Protein AF-A0A1V5AD98-F1 (afdb_monomer_lite)

Structure (mmCIF, N/CA/C/O backbone):
data_AF-A0A1V5AD98-F1
#
_entry.id   AF-A0A1V5AD98-F1
#
loop_
_atom_site.group_PDB
_atom_site.id
_atom_site.type_symbol
_atom_site.label_atom_id
_atom_site.label_alt_id
_atom_site.label_comp_id
_atom_site.label_asym_id
_atom_site.label_entity_id
_atom_site.label_seq_id
_atom_site.pdbx_PDB_ins_code
_atom_site.Cartn_x
_atom_site.Cartn_y
_atom_site.Cartn_z
_atom_site.occupancy
_atom_site.B_iso_or_equiv
_atom_site.auth_seq_id
_atom_site.auth_comp_id
_atom_site.auth_asym_id
_atom_site.auth_atom_id
_atom_site.pdbx_PDB_model_num
ATOM 1 N N . MET A 1 1 ? 11.891 -1.979 -13.251 1.00 46.81 1 MET A N 1
ATOM 2 C CA . MET A 1 1 ? 10.544 -2.201 -13.810 1.00 46.81 1 MET A CA 1
ATOM 3 C C . MET A 1 1 ? 9.894 -3.255 -12.933 1.00 46.81 1 MET A C 1
ATOM 5 O O . MET A 1 1 ? 10.468 -4.329 -12.808 1.00 46.81 1 MET A O 1
ATOM 9 N N . ARG A 1 2 ? 8.822 -2.925 -12.208 1.00 58.19 2 ARG A N 1
ATOM 10 C CA . ARG A 1 2 ? 8.063 -3.933 -11.457 1.00 58.19 2 ARG A CA 1
ATOM 11 C C . ARG A 1 2 ? 7.168 -4.627 -12.468 1.00 58.19 2 ARG A C 1
ATOM 13 O O . ARG A 1 2 ? 6.358 -3.985 -13.121 1.00 58.19 2 ARG A O 1
ATOM 20 N N . LEU A 1 3 ? 7.464 -5.895 -12.716 1.00 61.34 3 LEU A N 1
ATOM 21 C CA . LEU A 1 3 ? 6.960 -6.623 -13.882 1.00 61.34 3 LEU A CA 1
ATOM 22 C C . LEU A 1 3 ? 5.583 -7.255 -13.633 1.00 61.34 3 LEU A C 1
ATOM 24 O O . LEU A 1 3 ? 4.957 -7.717 -14.580 1.00 61.34 3 LEU A O 1
ATOM 28 N N . THR A 1 4 ? 5.111 -7.273 -12.382 1.00 78.38 4 THR A N 1
ATOM 29 C CA . THR A 1 4 ? 3.865 -7.937 -11.986 1.00 78.38 4 THR A CA 1
ATOM 30 C C . THR A 1 4 ? 2.972 -7.011 -11.165 1.00 78.38 4 THR A C 1
ATOM 32 O O . THR A 1 4 ? 3.448 -6.188 -10.381 1.00 78.38 4 THR A O 1
ATOM 35 N N . LEU A 1 5 ? 1.656 -7.178 -11.335 1.00 75.62 5 LEU A N 1
ATOM 36 C CA . LEU A 1 5 ? 0.623 -6.470 -10.570 1.00 75.62 5 LEU A CA 1
ATOM 37 C C . LEU A 1 5 ? 0.803 -6.670 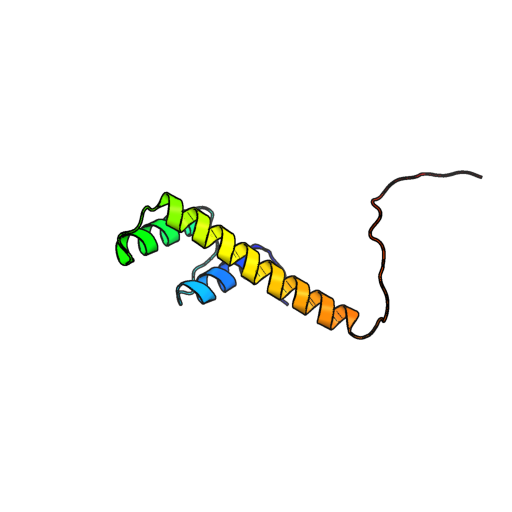-9.056 1.00 75.62 5 LEU A C 1
ATOM 39 O O . LEU A 1 5 ? 0.570 -5.760 -8.270 1.00 75.62 5 LEU A O 1
ATOM 43 N N . GLU A 1 6 ? 1.263 -7.854 -8.661 1.00 81.38 6 GLU A N 1
ATOM 44 C CA . GLU A 1 6 ? 1.544 -8.218 -7.273 1.00 81.38 6 GLU A CA 1
ATOM 45 C C . GLU A 1 6 ? 2.610 -7.298 -6.665 1.00 81.38 6 GLU A C 1
ATOM 47 O O . GLU A 1 6 ? 2.372 -6.709 -5.615 1.00 81.38 6 GLU A O 1
ATOM 52 N N . GLY A 1 7 ? 3.722 -7.068 -7.374 1.00 80.75 7 GLY A N 1
ATOM 53 C CA . GLY A 1 7 ? 4.793 -6.176 -6.917 1.00 80.75 7 GLY A CA 1
ATOM 54 C C . GLY A 1 7 ? 4.379 -4.707 -6.820 1.00 80.75 7 GLY A C 1
ATOM 55 O O . GLY A 1 7 ? 4.859 -3.970 -5.956 1.00 80.75 7 GLY A O 1
ATOM 56 N N . GLU A 1 8 ? 3.462 -4.278 -7.685 1.00 82.50 8 GLU A N 1
ATOM 57 C CA . GLU A 1 8 ? 2.866 -2.942 -7.627 1.00 82.50 8 GLU A CA 1
ATOM 58 C C . GLU A 1 8 ? 1.959 -2.779 -6.399 1.00 82.50 8 GLU A C 1
ATOM 60 O O . GLU A 1 8 ? 2.021 -1.758 -5.709 1.00 82.50 8 GLU A O 1
ATOM 65 N N . ILE A 1 9 ? 1.173 -3.807 -6.065 1.00 82.62 9 ILE A N 1
ATOM 66 C CA . ILE A 1 9 ? 0.335 -3.826 -4.859 1.00 82.62 9 ILE A CA 1
ATOM 67 C C . ILE A 1 9 ? 1.204 -3.846 -3.593 1.00 82.62 9 ILE A C 1
ATOM 69 O O . ILE A 1 9 ? 0.939 -3.078 -2.668 1.00 82.62 9 ILE A O 1
ATOM 73 N N . GLU A 1 10 ? 2.262 -4.662 -3.550 1.00 85.88 10 GLU A N 1
ATOM 74 C CA . GLU A 1 10 ? 3.221 -4.700 -2.432 1.00 85.88 10 GLU A CA 1
ATOM 75 C C . GLU A 1 10 ? 3.847 -3.324 -2.188 1.00 85.88 10 GLU A C 1
ATOM 77 O O . GLU A 1 10 ? 3.931 -2.858 -1.048 1.00 85.88 10 GLU A O 1
ATOM 82 N N . TYR A 1 11 ? 4.245 -2.635 -3.261 1.00 83.38 11 TYR A N 1
ATOM 83 C CA . TYR A 1 11 ? 4.798 -1.292 -3.153 1.00 83.38 11 TYR A CA 1
ATOM 84 C C . TYR A 1 11 ? 3.773 -0.263 -2.690 1.00 83.38 11 TYR A C 1
ATOM 86 O O . TYR A 1 11 ? 4.091 0.569 -1.840 1.00 83.38 11 TYR A O 1
ATOM 94 N N . ALA A 1 12 ? 2.558 -0.300 -3.236 1.00 83.12 12 ALA A N 1
ATOM 95 C CA . ALA A 1 12 ? 1.498 0.611 -2.834 1.00 83.12 12 ALA A CA 1
ATOM 96 C C . ALA A 1 12 ? 1.166 0.437 -1.345 1.00 83.12 12 ALA A C 1
ATOM 98 O O . ALA A 1 12 ? 1.060 1.423 -0.618 1.00 83.12 12 ALA A O 1
ATOM 99 N N . ILE A 1 13 ? 1.099 -0.806 -0.862 1.00 84.12 13 ILE A N 1
ATOM 100 C CA . ILE A 1 13 ? 0.889 -1.098 0.559 1.00 84.12 13 ILE A CA 1
ATOM 101 C C . ILE A 1 13 ? 2.055 -0.583 1.398 1.00 84.12 13 ILE A C 1
ATOM 103 O O . ILE A 1 13 ? 1.809 0.119 2.376 1.00 84.12 13 ILE A O 1
ATOM 107 N N . TRP A 1 14 ? 3.303 -0.831 0.997 1.00 85.62 14 TRP A N 1
ATOM 108 C CA . TRP A 1 14 ? 4.471 -0.270 1.682 1.00 85.62 14 TRP A CA 1
ATOM 109 C C . TRP A 1 14 ? 4.445 1.264 1.717 1.00 85.62 14 TRP A C 1
ATOM 111 O O . TRP A 1 14 ? 4.766 1.866 2.739 1.00 85.62 14 TRP A O 1
ATOM 121 N N . LYS A 1 15 ? 4.005 1.919 0.639 1.00 84.94 15 LYS A N 1
ATOM 122 C CA . LYS A 1 15 ? 3.863 3.380 0.576 1.00 84.94 15 LYS A CA 1
ATOM 123 C C . LYS A 1 15 ? 2.787 3.923 1.514 1.00 84.94 15 LYS A C 1
ATOM 125 O O . LYS A 1 15 ? 2.948 5.041 1.996 1.00 84.94 15 LYS A O 1
ATOM 130 N N . ILE A 1 16 ? 1.711 3.171 1.741 1.00 82.88 16 ILE A N 1
ATOM 131 C CA . ILE A 1 16 ? 0.587 3.584 2.591 1.00 82.88 16 ILE A CA 1
ATOM 132 C C . ILE A 1 16 ? 0.874 3.285 4.066 1.00 82.88 16 ILE A C 1
ATOM 134 O O . ILE A 1 16 ? 0.666 4.140 4.922 1.00 82.88 16 ILE A O 1
ATOM 138 N N . THR A 1 17 ? 1.337 2.073 4.377 1.00 80.06 17 THR A N 1
ATOM 139 C CA . THR A 1 17 ? 1.459 1.582 5.759 1.00 80.06 17 THR A CA 1
ATOM 140 C C . THR A 1 17 ? 2.880 1.660 6.310 1.00 80.06 17 THR A C 1
ATOM 142 O O . THR A 1 17 ? 3.063 1.616 7.525 1.00 80.06 17 THR A O 1
ATOM 145 N N . GLY A 1 18 ? 3.889 1.761 5.441 1.00 82.88 18 GLY A N 1
ATOM 146 C CA . GLY A 1 18 ? 5.303 1.653 5.801 1.00 82.88 18 GLY A CA 1
ATOM 147 C C . GLY A 1 18 ? 5.797 0.214 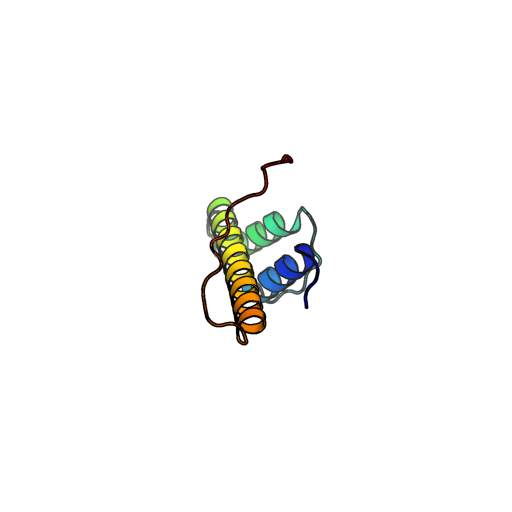5.980 1.00 82.88 18 GLY A C 1
ATOM 148 O O . GLY A 1 18 ? 6.990 0.017 6.209 1.00 82.88 18 GLY A O 1
ATOM 149 N N . PHE A 1 19 ? 4.926 -0.796 5.857 1.00 80.44 19 PHE A N 1
ATOM 150 C CA . PHE A 1 19 ? 5.282 -2.204 6.037 1.00 80.44 19 PHE A CA 1
ATOM 151 C C . PHE A 1 19 ? 5.529 -2.899 4.702 1.00 80.44 19 PHE A C 1
ATOM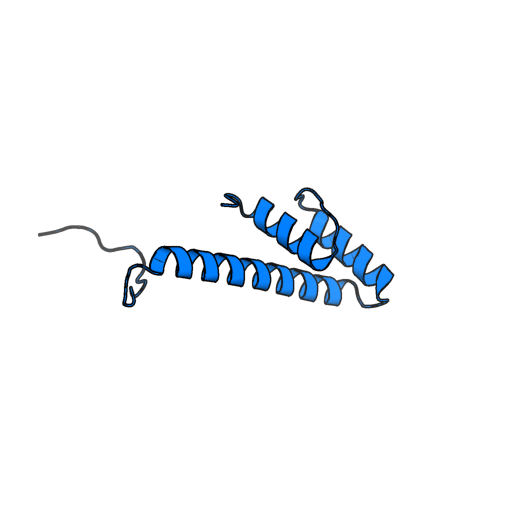 153 O O . PHE A 1 19 ? 4.703 -2.849 3.791 1.00 80.44 19 PHE A O 1
ATOM 160 N N . SER A 1 20 ? 6.671 -3.576 4.588 1.00 79.56 20 SER A N 1
ATOM 161 C CA . SER A 1 20 ? 6.934 -4.484 3.476 1.00 79.56 20 SER A CA 1
ATOM 162 C C . SER A 1 20 ? 6.269 -5.829 3.762 1.00 79.56 20 SER A C 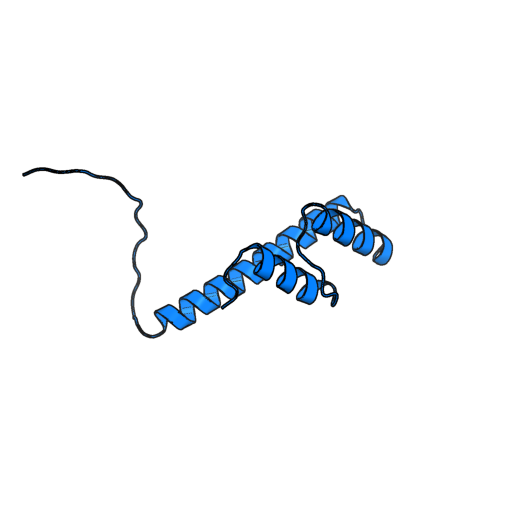1
ATOM 164 O O . SER A 1 20 ? 6.674 -6.574 4.654 1.00 79.56 20 SER A O 1
ATOM 166 N N . CYS A 1 21 ? 5.237 -6.152 2.992 1.00 77.56 21 CYS A N 1
ATOM 167 C CA . CYS A 1 21 ? 4.563 -7.443 3.054 1.00 77.56 21 CYS A CA 1
ATOM 168 C C . CYS A 1 21 ? 4.543 -8.078 1.674 1.00 77.56 21 CYS A C 1
ATOM 170 O O . CYS A 1 21 ? 4.512 -7.365 0.672 1.00 77.56 21 CYS A O 1
ATOM 172 N N . ARG A 1 22 ? 4.536 -9.416 1.640 1.00 82.38 22 ARG A N 1
ATOM 173 C CA . ARG A 1 22 ? 4.328 -10.133 0.386 1.00 82.38 22 ARG A CA 1
ATOM 174 C C . ARG A 1 22 ? 2.865 -10.122 -0.023 1.00 82.38 22 ARG A C 1
ATOM 176 O O . ARG A 1 22 ? 2.000 -10.310 0.841 1.00 82.38 22 ARG A O 1
ATOM 183 N N . TYR A 1 23 ? 2.599 -9.955 -1.315 1.00 79.50 23 TYR A N 1
ATOM 184 C CA . TYR A 1 23 ? 1.242 -10.045 -1.839 1.00 79.50 23 TYR A CA 1
ATOM 185 C C . TYR A 1 23 ? 0.652 -11.426 -1.547 1.00 79.50 23 TYR A C 1
ATOM 187 O O . TYR A 1 23 ? 1.273 -12.459 -1.789 1.00 79.50 23 TYR A O 1
ATOM 195 N N . HIS A 1 24 ? -0.556 -11.421 -1.000 1.00 82.25 24 HIS A N 1
ATOM 196 C CA . HIS A 1 24 ? -1.407 -12.590 -0.847 1.00 82.25 24 HIS A CA 1
ATOM 197 C C . HIS A 1 24 ? -2.863 -12.122 -0.791 1.00 82.25 24 HIS A C 1
ATOM 199 O O . HIS A 1 24 ? -3.138 -10.962 -0.476 1.00 82.25 24 HIS A O 1
ATOM 205 N N . SER A 1 25 ? -3.802 -13.009 -1.107 1.00 78.56 25 SER A N 1
ATOM 206 C CA . SER A 1 25 ? -5.227 -12.678 -1.237 1.00 78.56 25 SER A CA 1
ATOM 207 C C . SER A 1 25 ? -5.827 -12.062 0.036 1.00 78.56 25 SER A C 1
ATOM 209 O O . SER A 1 25 ? -6.635 -11.141 -0.050 1.00 78.56 25 SER A O 1
ATOM 211 N N . ASP A 1 26 ? -5.372 -12.502 1.211 1.00 82.75 26 ASP A N 1
ATOM 212 C CA . ASP A 1 26 ? -5.819 -11.995 2.516 1.00 82.75 26 ASP A CA 1
ATOM 213 C C . ASP A 1 26 ? -5.075 -10.738 2.999 1.00 82.75 26 ASP A C 1
ATOM 215 O O . ASP A 1 26 ? -5.364 -10.215 4.080 1.00 82.75 26 ASP A O 1
ATOM 219 N N . LEU A 1 27 ? -4.137 -10.204 2.208 1.00 81.88 27 LEU A N 1
ATOM 220 C CA . LEU A 1 27 ? -3.331 -9.051 2.607 1.00 81.88 27 LEU A CA 1
ATOM 221 C C . LEU A 1 27 ? -4.187 -7.793 2.760 1.00 81.88 27 LEU A C 1
ATOM 223 O O . LEU A 1 27 ? -4.109 -7.110 3.777 1.00 81.88 27 LEU A O 1
ATOM 227 N N . LEU A 1 28 ? -5.016 -7.488 1.758 1.00 80.19 28 LEU A N 1
ATOM 228 C CA . LEU A 1 28 ? -5.895 -6.316 1.770 1.00 80.19 28 LEU A CA 1
ATOM 229 C C . LEU A 1 28 ? -6.853 -6.308 2.969 1.00 80.19 28 LEU A C 1
ATOM 231 O O . LEU A 1 28 ? -6.827 -5.326 3.708 1.00 80.19 28 LEU A O 1
ATOM 235 N N . PRO A 1 29 ? -7.647 -7.367 3.227 1.00 82.56 29 PRO A N 1
ATOM 236 C CA . PRO A 1 29 ? -8.529 -7.381 4.389 1.00 82.56 29 PRO A CA 1
ATOM 237 C C . PRO A 1 29 ? -7.757 -7.320 5.715 1.00 82.56 29 PRO A C 1
ATOM 239 O O . PRO A 1 29 ? -8.205 -6.640 6.637 1.00 82.56 29 PRO A O 1
ATOM 242 N N . SER A 1 30 ? -6.575 -7.940 5.811 1.00 84.12 30 SER A N 1
ATOM 243 C CA . SER A 1 30 ? -5.735 -7.870 7.018 1.00 84.12 30 SER A CA 1
ATOM 244 C C . SER A 1 30 ? -5.213 -6.455 7.288 1.00 84.12 30 SER A C 1
ATOM 246 O O . SER A 1 30 ? -5.271 -5.973 8.419 1.00 84.12 30 SER A O 1
ATOM 248 N N . ILE A 1 31 ? -4.740 -5.765 6.247 1.00 83.12 31 ILE A N 1
ATOM 249 C CA . ILE A 1 31 ? -4.269 -4.377 6.331 1.00 83.12 31 ILE A CA 1
ATOM 250 C C . ILE A 1 31 ? -5.438 -3.437 6.641 1.00 83.12 31 ILE A C 1
ATOM 252 O O . ILE A 1 31 ? -5.298 -2.558 7.488 1.00 83.12 31 ILE A O 1
ATOM 256 N N . SER A 1 32 ? -6.598 -3.630 6.005 1.00 83.69 32 SER A N 1
ATOM 257 C CA . SER A 1 32 ? -7.796 -2.836 6.288 1.00 83.69 32 SER A CA 1
ATOM 258 C C . SER A 1 32 ? -8.242 -2.985 7.733 1.00 83.69 32 SER A C 1
ATOM 260 O O . SER A 1 32 ? -8.528 -1.983 8.381 1.00 83.69 32 SER A O 1
ATOM 262 N N . ARG A 1 33 ? -8.243 -4.211 8.269 1.00 84.69 33 ARG A N 1
ATOM 263 C CA . ARG A 1 33 ? -8.589 -4.438 9.672 1.00 84.69 33 ARG A CA 1
ATOM 264 C C . ARG A 1 33 ? -7.588 -3.767 10.607 1.00 84.69 33 ARG A C 1
ATOM 266 O O . ARG A 1 33 ? -7.997 -3.038 11.496 1.00 84.69 33 ARG A O 1
ATOM 273 N N . MET A 1 34 ? -6.291 -3.929 10.349 1.00 85.31 34 MET A N 1
ATOM 274 C CA . MET A 1 34 ? -5.236 -3.284 11.135 1.00 85.31 34 MET A CA 1
ATOM 275 C C . MET A 1 34 ? -5.361 -1.753 11.137 1.00 85.31 34 MET A C 1
ATOM 277 O O . MET A 1 34 ? -5.176 -1.117 12.172 1.00 85.31 34 MET A O 1
ATOM 281 N N . LEU A 1 35 ? -5.663 -1.153 9.983 1.00 83.19 35 LEU A N 1
ATOM 282 C CA . LEU A 1 35 ? -5.866 0.289 9.861 1.00 83.19 35 LEU A CA 1
ATOM 283 C C . LEU A 1 35 ? -7.121 0.744 10.605 1.00 83.19 35 LEU A C 1
ATOM 285 O O . LEU A 1 35 ? -7.026 1.700 11.363 1.00 83.19 35 LEU A O 1
ATOM 289 N N . ALA A 1 36 ? -8.237 0.029 10.461 1.00 86.00 36 ALA A N 1
ATOM 290 C CA . ALA A 1 36 ? -9.475 0.301 11.187 1.00 86.00 36 ALA A CA 1
ATOM 291 C C . ALA A 1 36 ? -9.286 0.207 12.708 1.00 86.00 36 ALA A C 1
ATOM 293 O O . ALA A 1 36 ? -9.715 1.090 13.443 1.00 86.00 36 ALA A O 1
ATOM 294 N N . GLU A 1 37 ? -8.556 -0.806 13.188 1.00 85.75 37 GLU A N 1
ATOM 295 C CA . GLU A 1 37 ? -8.192 -0.946 14.605 1.00 85.75 37 GLU A CA 1
ATOM 296 C C . GLU A 1 37 ? -7.313 0.223 15.092 1.00 85.75 37 GLU A C 1
ATOM 298 O O . GLU A 1 37 ? -7.383 0.611 16.257 1.00 85.75 37 GLU A O 1
ATOM 303 N N . LYS A 1 38 ? -6.499 0.812 14.207 1.00 83.81 38 LYS A N 1
ATOM 304 C CA . LYS A 1 38 ? -5.586 1.914 14.537 1.00 83.81 38 LYS A CA 1
ATOM 305 C C . LYS A 1 38 ? -6.248 3.293 14.482 1.00 83.81 38 LYS A C 1
ATOM 307 O O . LYS A 1 38 ? -5.895 4.148 15.292 1.00 83.81 38 LYS A O 1
ATOM 312 N N . THR A 1 39 ? -7.146 3.537 13.527 1.00 81.69 39 THR A N 1
ATOM 313 C CA . THR A 1 39 ? -7.854 4.821 13.379 1.00 81.69 39 THR A CA 1
ATOM 314 C C . THR A 1 39 ? -9.190 4.858 14.118 1.00 81.69 39 THR A C 1
ATOM 316 O O . THR A 1 39 ? -9.689 5.945 14.395 1.00 81.69 39 THR A O 1
ATOM 319 N N . GLY A 1 40 ? -9.744 3.701 14.491 1.00 84.75 40 GLY A N 1
ATOM 320 C CA . GLY A 1 40 ? -11.079 3.585 15.082 1.00 84.75 40 GLY A CA 1
ATOM 321 C C . GLY A 1 40 ? -12.213 3.778 14.070 1.00 84.75 40 GLY A C 1
ATOM 322 O O . GLY A 1 40 ? -13.348 4.020 14.472 1.00 84.75 40 GLY A O 1
ATOM 323 N N . GLU A 1 41 ? -11.908 3.713 12.772 1.00 84.69 41 GLU A N 1
ATOM 324 C CA . GLU A 1 41 ? -12.873 3.870 11.679 1.00 84.69 41 GLU A CA 1
ATOM 325 C C . GLU A 1 4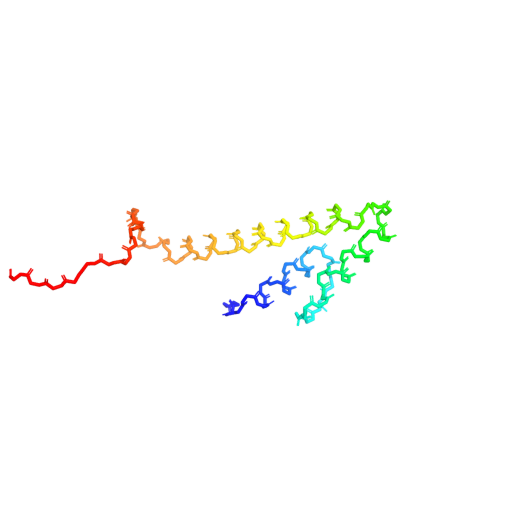1 ? -13.519 2.537 11.282 1.00 84.69 41 GLU A C 1
ATOM 327 O O . GLU A 1 41 ? -13.069 1.456 11.670 1.00 84.69 41 GLU A O 1
ATOM 332 N N . ASP A 1 42 ? -14.583 2.609 10.478 1.00 85.81 42 ASP A N 1
ATOM 333 C CA . ASP A 1 42 ? -15.254 1.418 9.970 1.00 85.81 42 ASP A CA 1
ATOM 334 C C . ASP A 1 42 ? -14.330 0.630 9.013 1.00 85.81 42 ASP A C 1
ATOM 336 O O . ASP A 1 42 ? -13.755 1.198 8.075 1.00 85.81 42 ASP A O 1
ATOM 340 N N . PRO A 1 43 ? -14.177 -0.693 9.207 1.00 77.00 43 PRO A N 1
ATOM 341 C CA . PRO A 1 43 ? -13.300 -1.514 8.377 1.00 77.00 43 PRO A CA 1
ATOM 342 C C . PRO A 1 43 ? -13.730 -1.569 6.905 1.00 77.00 43 PRO A C 1
ATOM 344 O O . PRO A 1 43 ? -12.875 -1.756 6.037 1.00 77.00 43 PRO A O 1
ATOM 347 N N . GLY A 1 44 ? -15.019 -1.390 6.604 1.00 81.31 44 GLY A N 1
ATOM 348 C CA . GLY A 1 44 ? -15.534 -1.298 5.242 1.00 81.31 44 GLY A CA 1
ATOM 349 C C . GLY A 1 44 ? -15.097 -0.009 4.548 1.00 81.31 44 GLY A C 1
ATOM 350 O O . GLY A 1 44 ? -14.599 -0.062 3.420 1.00 81.31 44 GLY A O 1
ATOM 351 N N . GLU A 1 45 ? -15.199 1.132 5.231 1.00 85.00 45 GLU A N 1
ATOM 352 C CA . GLU A 1 45 ? -14.736 2.426 4.705 1.00 85.00 45 GLU A CA 1
ATOM 353 C C . GLU A 1 45 ? -13.220 2.445 4.494 1.00 85.00 45 GLU A C 1
ATOM 355 O O . GLU A 1 45 ? -12.740 2.812 3.416 1.00 85.00 45 GLU A O 1
ATOM 360 N N . ILE A 1 46 ? -12.461 1.937 5.469 1.00 86.25 46 ILE A N 1
ATOM 361 C CA . ILE A 1 46 ? -11.007 1.779 5.360 1.00 86.25 46 ILE A CA 1
ATOM 362 C C . ILE A 1 46 ? -10.640 0.872 4.183 1.00 86.25 46 ILE A C 1
ATOM 364 O O . ILE A 1 46 ? -9.682 1.153 3.463 1.00 86.25 46 ILE A O 1
ATOM 368 N N . SER A 1 47 ? -11.385 -0.213 3.953 1.00 82.19 47 SER A N 1
ATOM 369 C CA . SER A 1 47 ? -11.114 -1.120 2.836 1.00 82.19 47 SER A CA 1
ATOM 370 C C . SER A 1 47 ? -11.319 -0.454 1.481 1.00 82.19 47 SER A C 1
ATOM 372 O O . SER A 1 47 ? -10.441 -0.527 0.616 1.00 82.19 47 SER A O 1
ATOM 374 N N . MET A 1 48 ? -12.419 0.279 1.311 1.00 85.06 48 MET A N 1
ATOM 375 C CA . MET A 1 48 ? -12.670 1.035 0.085 1.00 85.06 48 MET A CA 1
ATOM 376 C C . MET A 1 48 ? -11.614 2.120 -0.141 1.00 85.06 48 MET A C 1
ATOM 378 O O . MET A 1 48 ? -11.080 2.234 -1.249 1.00 85.06 48 MET A O 1
ATOM 382 N N . ALA A 1 49 ? -11.261 2.870 0.905 1.00 86.75 49 ALA A N 1
ATOM 383 C CA . ALA A 1 49 ? -10.237 3.908 0.844 1.00 86.75 49 ALA A CA 1
ATOM 384 C C . ALA A 1 49 ? -8.852 3.332 0.501 1.00 86.75 49 ALA A C 1
ATOM 386 O O . ALA A 1 49 ? -8.138 3.884 -0.342 1.00 86.75 49 ALA A O 1
ATOM 387 N N . LEU A 1 50 ? -8.490 2.189 1.094 1.00 84.44 50 LEU A N 1
ATOM 388 C CA . LEU A 1 50 ? -7.232 1.494 0.829 1.00 84.44 50 LEU A CA 1
ATOM 389 C C . LEU A 1 50 ? -7.148 1.042 -0.634 1.00 84.44 50 LEU A C 1
ATOM 391 O O . LEU A 1 50 ? -6.156 1.310 -1.311 1.00 84.44 50 LEU A O 1
ATOM 395 N N . VAL A 1 51 ? -8.204 0.409 -1.150 1.00 85.06 51 VAL A N 1
ATOM 396 C CA . VAL A 1 51 ? -8.266 -0.036 -2.551 1.00 85.06 51 VAL A CA 1
ATOM 397 C C . VAL A 1 51 ? -8.212 1.153 -3.511 1.00 85.06 51 VAL A C 1
ATOM 399 O O . VAL A 1 51 ? -7.517 1.087 -4.528 1.00 85.06 51 VAL A O 1
ATOM 402 N N . ALA A 1 52 ? -8.908 2.249 -3.199 1.00 87.38 52 ALA A N 1
ATOM 403 C CA . ALA A 1 52 ? -8.866 3.470 -3.997 1.00 87.38 52 ALA A CA 1
ATOM 404 C C . ALA A 1 52 ? -7.447 4.056 -4.052 1.00 87.38 52 ALA A C 1
ATOM 406 O O . ALA A 1 52 ? -6.955 4.363 -5.140 1.00 87.38 52 ALA A O 1
ATOM 407 N N . ARG A 1 53 ? -6.750 4.125 -2.911 1.00 85.50 53 ARG A N 1
ATOM 408 C CA . ARG A 1 53 ? -5.367 4.616 -2.849 1.00 85.50 53 ARG A CA 1
ATOM 409 C C . ARG A 1 53 ? -4.374 3.724 -3.574 1.00 85.50 53 ARG A C 1
ATOM 411 O O . ARG A 1 53 ? -3.521 4.242 -4.286 1.00 85.50 53 ARG A O 1
ATOM 418 N N . ILE A 1 54 ? -4.499 2.404 -3.456 1.00 85.38 54 ILE A N 1
ATOM 419 C CA . ILE A 1 54 ? -3.646 1.472 -4.205 1.00 85.38 54 ILE A CA 1
ATOM 420 C C . ILE A 1 54 ? -3.844 1.671 -5.710 1.00 85.38 54 ILE A C 1
ATOM 422 O O . ILE A 1 54 ? -2.869 1.806 -6.445 1.00 85.38 54 ILE A O 1
ATOM 426 N N . LYS A 1 55 ? -5.096 1.767 -6.174 1.00 84.75 55 LYS A N 1
ATOM 427 C CA . LYS A 1 55 ? -5.398 2.036 -7.588 1.00 84.75 55 LYS A CA 1
ATOM 428 C C . LYS A 1 55 ? -4.808 3.356 -8.074 1.00 84.75 55 LYS A C 1
ATOM 430 O O . LYS A 1 55 ? -4.345 3.418 -9.209 1.00 84.75 55 LYS A O 1
ATOM 435 N N . GLU A 1 56 ? -4.845 4.397 -7.250 1.00 86.38 56 GLU A N 1
ATOM 436 C CA . GLU A 1 56 ? -4.289 5.706 -7.592 1.00 86.38 56 GLU A CA 1
ATOM 437 C C . GLU A 1 56 ? -2.765 5.653 -7.740 1.00 86.38 56 GLU A C 1
ATOM 439 O O . GLU A 1 56 ? -2.254 6.072 -8.775 1.00 86.38 56 GLU A O 1
ATOM 444 N N . ILE A 1 57 ? -2.063 5.038 -6.781 1.00 83.75 57 ILE A N 1
ATOM 445 C CA . ILE A 1 57 ? -0.602 4.871 -6.824 1.00 83.75 57 ILE A CA 1
ATOM 446 C C . ILE A 1 57 ? -0.186 4.108 -8.085 1.00 83.75 57 ILE A C 1
ATOM 448 O O . ILE A 1 57 ? 0.695 4.560 -8.812 1.00 83.75 57 ILE A O 1
ATOM 452 N N . ILE A 1 58 ? -0.849 2.986 -8.383 1.00 81.56 58 ILE A N 1
ATOM 453 C CA . ILE A 1 58 ? -0.548 2.181 -9.576 1.00 81.56 58 ILE A CA 1
ATOM 454 C C . ILE A 1 58 ? -0.851 2.976 -10.851 1.00 81.56 58 ILE A C 1
ATOM 456 O O . ILE A 1 58 ? -0.076 2.951 -11.804 1.00 81.56 58 ILE A O 1
ATOM 460 N N . ARG A 1 59 ? -1.965 3.717 -10.891 1.00 81.44 59 ARG A N 1
ATOM 461 C CA . ARG A 1 59 ? -2.317 4.558 -12.043 1.00 81.44 59 ARG A CA 1
ATOM 462 C C . ARG A 1 59 ? -1.278 5.654 -12.275 1.00 81.44 59 ARG A C 1
ATOM 464 O O . ARG A 1 59 ? -0.926 5.901 -13.428 1.00 81.44 59 ARG A O 1
ATOM 471 N N . GLU A 1 60 ? -0.807 6.313 -11.221 1.00 81.75 60 GLU A N 1
ATOM 472 C CA . GLU A 1 60 ? 0.261 7.309 -11.319 1.00 81.75 60 GLU A CA 1
ATOM 473 C C . GLU A 1 60 ? 1.572 6.685 -11.799 1.00 81.75 60 GLU A C 1
ATOM 475 O O . GLU A 1 60 ? 2.198 7.245 -12.700 1.00 81.75 60 GLU A O 1
ATOM 480 N N . ASP A 1 61 ? 1.961 5.520 -11.273 1.00 75.94 61 ASP A N 1
ATOM 481 C CA . ASP A 1 61 ? 3.203 4.844 -11.666 1.00 75.94 61 ASP A CA 1
ATOM 482 C C . ASP A 1 61 ? 3.149 4.406 -13.135 1.00 75.94 61 ASP A C 1
ATOM 484 O O . ASP A 1 61 ? 4.048 4.732 -13.909 1.00 75.94 61 ASP A O 1
ATOM 488 N N . VAL A 1 62 ? 2.036 3.802 -13.571 1.00 74.19 62 VAL A N 1
ATOM 489 C CA . VAL A 1 62 ? 1.789 3.448 -14.978 1.00 74.19 62 VAL A CA 1
ATOM 490 C C . VAL A 1 62 ? 1.790 4.689 -15.869 1.00 74.19 62 VAL A C 1
ATOM 492 O O . VAL A 1 62 ? 2.425 4.676 -16.920 1.00 74.19 62 VAL A O 1
ATOM 495 N N . SER A 1 63 ? 1.130 5.777 -15.464 1.00 75.12 63 SER A N 1
ATOM 496 C CA . SER A 1 63 ? 1.092 7.033 -16.228 1.00 75.12 63 SER A CA 1
ATOM 497 C C . SER A 1 63 ? 2.478 7.672 -16.350 1.00 75.12 63 SER A C 1
ATOM 499 O O . SER A 1 63 ? 2.861 8.137 -17.425 1.00 75.12 63 SER A O 1
ATOM 501 N N . LEU A 1 64 ? 3.280 7.641 -15.283 1.00 70.50 64 LEU A N 1
ATOM 502 C CA . LEU A 1 64 ? 4.674 8.084 -15.293 1.00 70.50 64 LEU A CA 1
ATOM 503 C C . LEU A 1 64 ? 5.551 7.178 -16.158 1.00 70.50 64 LEU A C 1
ATOM 505 O O . LEU A 1 64 ? 6.399 7.688 -16.890 1.00 70.50 64 LEU A O 1
ATOM 509 N N . HIS A 1 65 ? 5.347 5.860 -16.111 1.00 67.31 65 HIS A N 1
ATOM 510 C CA . HIS A 1 65 ? 6.047 4.902 -16.965 1.00 67.31 65 HIS A CA 1
ATOM 511 C C . HIS A 1 65 ? 5.726 5.154 -18.436 1.00 67.31 65 HIS A C 1
ATOM 513 O O . HIS A 1 65 ? 6.634 5.249 -19.260 1.00 67.31 65 HIS A O 1
ATOM 519 N N . TYR A 1 66 ? 4.444 5.349 -18.747 1.00 62.97 66 TYR A N 1
ATOM 520 C CA . TYR A 1 66 ? 3.966 5.667 -20.084 1.00 62.97 66 TYR A CA 1
ATOM 521 C C . TYR A 1 66 ? 4.506 7.018 -20.552 1.00 62.97 66 TYR A C 1
ATOM 523 O O . TYR A 1 66 ? 4.990 7.128 -21.669 1.00 62.97 66 TYR A O 1
ATOM 531 N N . ARG A 1 67 ? 4.538 8.039 -19.687 1.00 63.78 67 ARG A N 1
ATOM 532 C CA . ARG A 1 67 ? 5.132 9.346 -20.006 1.00 63.78 67 ARG A CA 1
ATOM 533 C C . ARG A 1 67 ? 6.645 9.262 -20.221 1.00 63.78 67 ARG A C 1
ATOM 535 O O . ARG A 1 67 ? 7.163 9.982 -21.065 1.00 63.78 67 ARG A O 1
ATOM 542 N N . ARG A 1 68 ? 7.368 8.408 -19.490 1.00 62.22 68 ARG A N 1
ATOM 543 C CA . ARG A 1 68 ? 8.813 8.199 -19.701 1.00 62.22 68 ARG A CA 1
ATOM 544 C C . ARG A 1 68 ? 9.108 7.407 -20.973 1.00 62.22 68 ARG A C 1
ATOM 546 O O . ARG A 1 68 ? 10.076 7.726 -21.649 1.00 62.22 68 ARG A O 1
ATOM 553 N N . LEU A 1 69 ? 8.273 6.427 -21.315 1.00 57.28 69 LEU A N 1
ATOM 554 C CA . LEU A 1 69 ? 8.374 5.664 -22.565 1.00 57.28 69 LEU A CA 1
ATOM 555 C C . LEU A 1 69 ? 7.948 6.496 -23.787 1.00 57.28 69 LEU A C 1
ATOM 557 O O . LEU A 1 69 ? 8.596 6.440 -24.826 1.00 57.28 69 LEU A O 1
ATOM 561 N N . CYS A 1 70 ? 6.910 7.322 -23.651 1.00 52.44 70 CYS A N 1
ATOM 562 C CA . CYS A 1 70 ? 6.407 8.217 -24.698 1.00 52.44 70 CYS A CA 1
ATOM 563 C C . CYS A 1 70 ? 7.048 9.615 -24.679 1.00 52.44 70 CYS A C 1
ATOM 565 O O . CYS A 1 70 ? 6.719 10.443 -25.521 1.00 52.44 70 CYS A O 1
ATOM 567 N N . GLY A 1 71 ? 8.011 9.884 -23.792 1.00 49.28 71 GLY A N 1
ATOM 568 C CA . GLY A 1 71 ? 8.792 11.129 -23.768 1.00 49.28 71 GLY A CA 1
ATOM 569 C C . GLY A 1 71 ? 9.703 11.328 -24.988 1.00 49.28 71 GLY A C 1
ATOM 570 O O . GLY A 1 71 ? 10.390 12.341 -25.071 1.00 49.28 71 GLY A O 1
ATOM 571 N N . GLY A 1 72 ? 9.705 10.377 -25.930 1.00 48.75 72 GLY A N 1
ATOM 572 C CA . GLY A 1 72 ? 10.334 10.480 -27.247 1.00 48.75 72 GLY A CA 1
ATOM 573 C C . GLY A 1 72 ? 9.360 10.489 -28.430 1.00 48.75 72 GLY A C 1
ATOM 574 O O . GLY A 1 72 ? 9.823 10.451 -29.565 1.00 48.75 72 GLY A O 1
ATOM 575 N N . ILE A 1 73 ? 8.038 10.525 -28.218 1.00 48.66 73 ILE A N 1
ATOM 576 C CA . ILE A 1 73 ? 7.077 10.586 -29.326 1.00 48.66 73 ILE A CA 1
ATOM 577 C C . ILE A 1 73 ? 5.995 11.609 -29.000 1.00 48.66 73 ILE A C 1
ATOM 579 O O . ILE A 1 73 ? 5.067 11.361 -28.232 1.00 48.66 73 ILE A O 1
ATOM 583 N N . SER A 1 74 ? 6.136 12.790 -29.595 1.00 44.25 74 SER A N 1
ATOM 584 C CA . SER A 1 74 ? 5.025 13.719 -29.749 1.00 44.25 74 SER A CA 1
ATOM 585 C C . SER A 1 74 ? 3.854 13.011 -30.439 1.00 44.25 74 SER A C 1
ATOM 587 O O . SER A 1 74 ? 4.027 12.444 -31.516 1.00 44.25 74 SER A O 1
ATOM 589 N N . SER A 1 75 ? 2.668 13.166 -29.847 1.00 42.41 75 SER A N 1
ATOM 590 C CA . SER A 1 75 ? 1.333 13.063 -30.462 1.00 42.41 75 SER A CA 1
ATOM 591 C C . SER A 1 75 ? 0.570 11.723 -30.383 1.00 42.41 75 SER A C 1
ATOM 593 O O . SER A 1 75 ? 1.156 10.652 -30.239 1.00 42.41 75 SER A O 1
ATOM 595 N N . PRO A 1 76 ? -0.782 11.808 -30.366 1.00 47.91 76 PRO A N 1
ATOM 596 C CA . PRO A 1 76 ? -1.666 10.912 -29.635 1.00 47.91 76 PRO A CA 1
ATOM 597 C C . PRO A 1 76 ? -2.112 9.744 -30.510 1.00 47.91 76 PRO A C 1
ATOM 599 O O . PRO A 1 76 ? -2.741 9.934 -31.549 1.00 47.91 76 PRO A O 1
ATOM 602 N N . VAL A 1 77 ? -1.841 8.521 -30.071 1.00 45.25 77 VAL A N 1
ATOM 603 C CA . VAL A 1 77 ? -2.482 7.349 -30.665 1.00 45.25 77 VAL A CA 1
ATOM 604 C C . VAL A 1 77 ? -3.848 7.165 -30.018 1.00 45.25 77 VAL A C 1
ATOM 606 O O . VAL A 1 77 ? -3.968 6.761 -28.863 1.00 45.25 77 VAL A O 1
ATOM 609 N N . SER A 1 78 ? -4.886 7.504 -30.782 1.00 45.69 78 SER A N 1
ATOM 610 C CA . SER A 1 78 ? -6.228 6.963 -30.609 1.00 45.69 78 SER A CA 1
ATOM 611 C C . SER A 1 78 ? -6.132 5.445 -30.461 1.00 45.69 78 SER A C 1
ATOM 613 O O . SER A 1 78 ? -5.855 4.733 -31.424 1.00 45.69 78 SER A O 1
ATOM 615 N N . CYS A 1 79 ? -6.360 4.943 -29.252 1.00 40.19 79 CYS A N 1
ATOM 616 C CA . CYS A 1 79 ? -6.619 3.530 -29.034 1.00 40.19 79 CYS A CA 1
ATOM 617 C C . CYS A 1 79 ? -8.010 3.210 -29.599 1.00 40.19 79 CYS A C 1
ATOM 619 O O . CYS A 1 79 ? -9.011 3.487 -28.942 1.00 40.19 79 CYS A O 1
ATOM 621 N N . HIS A 1 80 ? -8.083 2.637 -30.801 1.00 37.50 80 HIS A N 1
ATOM 622 C CA . HIS A 1 80 ? -9.266 1.894 -31.245 1.00 37.50 80 HIS A CA 1
ATOM 623 C C . HIS A 1 80 ? -9.008 0.383 -31.117 1.00 37.50 80 HIS A C 1
ATOM 625 O O . HIS A 1 80 ? -7.881 -0.059 -31.354 1.00 37.50 80 HIS A O 1
ATOM 631 N N . PRO A 1 81 ? -10.011 -0.403 -30.683 1.00 49.16 81 PRO A N 1
ATOM 632 C CA . PRO A 1 81 ? -9.837 -1.811 -30.367 1.00 49.16 81 PRO A CA 1
ATOM 633 C C . PRO A 1 81 ? -9.771 -2.689 -31.622 1.00 49.16 81 PRO A C 1
ATOM 635 O O . PRO A 1 81 ? -10.308 -2.367 -32.676 1.00 49.16 81 PRO A O 1
ATOM 638 N N . VAL A 1 82 ? -9.099 -3.820 -31.428 1.00 50.88 82 VAL A N 1
ATOM 639 C CA . VAL A 1 82 ? -8.982 -5.000 -32.290 1.00 50.88 82 VAL A CA 1
ATOM 640 C C . VAL A 1 82 ? -10.276 -5.353 -33.033 1.00 50.88 82 VAL A C 1
ATOM 642 O O . VAL A 1 82 ? -11.302 -5.585 -32.398 1.00 50.88 82 VAL A O 1
ATOM 645 N N . GLY A 1 83 ? -10.159 -5.534 -34.354 1.00 52.66 83 GLY A N 1
ATOM 646 C CA . GLY A 1 83 ? -11.034 -6.407 -35.138 1.00 52.66 83 GLY A CA 1
ATOM 647 C C . GLY A 1 83 ? -11.551 -5.808 -36.444 1.00 52.66 83 GLY A C 1
ATOM 648 O O . GLY A 1 83 ? -12.637 -5.254 -36.447 1.00 52.66 83 GLY A O 1
ATOM 649 N N . GLU A 1 84 ? -10.842 -6.020 -37.558 1.00 39.59 84 GLU A N 1
ATOM 650 C CA . GLU A 1 84 ? -11.503 -6.432 -38.805 1.00 39.59 84 GLU A CA 1
ATOM 651 C C . GLU A 1 84 ? -10.513 -7.190 -39.707 1.00 39.59 84 GLU A C 1
ATOM 653 O O . GLU A 1 84 ? -9.331 -6.857 -39.799 1.00 39.59 84 GLU A O 1
ATOM 658 N N . MET A 1 85 ? -10.996 -8.301 -40.257 1.00 43.16 85 MET A N 1
ATOM 659 C CA . MET A 1 85 ? -10.273 -9.329 -41.004 1.00 43.16 85 MET A CA 1
ATOM 660 C C . MET A 1 85 ? -10.404 -9.071 -42.518 1.00 43.16 85 MET A C 1
ATOM 662 O O . MET A 1 85 ? -11.472 -8.669 -42.950 1.00 43.16 85 MET A O 1
ATOM 666 N N . CYS A 1 86 ? -9.339 -9.381 -43.269 1.00 39.50 86 CYS A N 1
ATOM 667 C CA . CYS A 1 86 ? -9.216 -9.815 -44.681 1.00 39.50 86 CYS A CA 1
ATOM 668 C C . CYS A 1 86 ? -10.128 -9.301 -45.837 1.00 39.50 86 CYS A C 1
ATOM 670 O O . CYS A 1 86 ? -11.347 -9.267 -45.726 1.00 39.50 86 CYS A O 1
ATOM 672 N N . HIS A 1 87 ? -9.470 -9.212 -47.016 1.00 38.69 87 HIS A N 1
ATOM 673 C CA . HIS A 1 87 ? -9.925 -9.074 -48.429 1.00 38.69 87 HIS A CA 1
ATOM 674 C C . HIS A 1 87 ? -10.240 -7.654 -48.934 1.00 38.69 87 HIS A C 1
ATOM 676 O O . HIS A 1 87 ? -10.843 -6.873 -48.211 1.00 38.69 87 HIS A O 1
ATOM 682 N N . ASP A 1 88 ? -9.880 -7.238 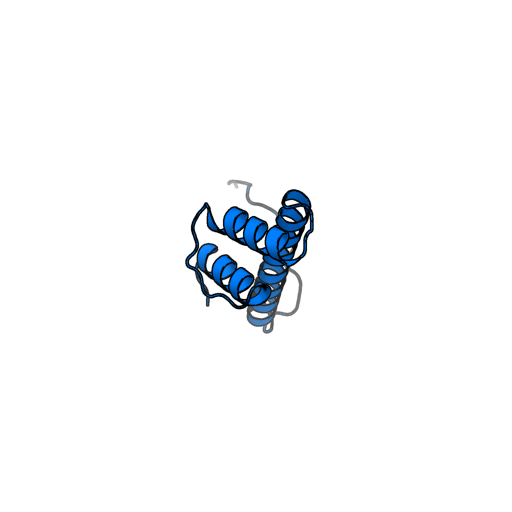-50.155 1.00 40.12 88 ASP A N 1
ATOM 683 C CA . ASP A 1 88 ? -9.195 -7.818 -51.338 1.00 40.12 88 ASP A CA 1
ATOM 684 C C . ASP A 1 88 ? -8.311 -6.708 -51.945 1.00 40.12 88 ASP A C 1
ATOM 686 O O . ASP A 1 88 ? -8.779 -5.542 -51.955 1.00 40.12 88 ASP A O 1
#

Secondary structure (DSSP, 8-state):
---SHHHHHHHHHHHHHS------TTHHHHHHHHHHHHH---HHHHHHHHHHHHHHHHHHHHHHHHHHHSTT--S------S------

Foldseek 3Di:
DQPDPQVLLQVLLCVVPVDRDGDDPCPLLVSLVVVCVVVVDDSVVSSVVSVVSSVVSSVVVVVVVVCVVCVPPPDDDDDDDDDDDDDD

Radius of gyration: 18.5 Å; chains: 1; bounding box: 26×26×66 Å

pLDDT: mean 72.28, std 16.14, range [37.5, 87.38]

Sequence (88 aa):
MRLTLEGEIEYAIWKITGFSCRYHSDLLPSISRMLAEKTGEDPGEISMALVARIKEIIREDVSLHYRRLCGGISSPVSCHPVGEMCHD